Protein AF-M4C5K2-F1 (afdb_monomer)

InterPro domains:
  IPR050321 Glycosyltransferase 2/OpgH subfamily [PTHR43867] (2-171)

Sequence (176 aa):
MALVPKIVAQSILSALSNRTVDNDDVLRSQQTWFSYAFVHVMAVFETIYWKFTGKEATWANTGALGGNSIMELPNLIVFMVVVFGMLWDSVRFFAGYNTAATTHGTPLFFASLYLGGFLANQLWPMVRMSVQTYFGWSHKSLTDQGNIVGSFSLACMLFILCIWVYVESPNRSIFG

Mean predicted aligned error: 14.03 Å

Solvent-accessible surface area (backbone atoms only — not comparable to full-atom values): 10297 Å² total; per-residue (Å²): 127,71,62,62,61,50,52,53,50,50,52,51,52,57,69,70,44,89,66,96,63,60,68,67,59,54,54,51,51,50,26,51,53,59,62,44,46,63,52,53,51,51,47,51,54,40,54,54,48,23,73,76,68,74,51,81,72,85,80,72,56,87,84,77,48,64,85,77,46,79,79,55,50,62,59,43,53,53,41,50,52,40,54,52,46,50,52,49,50,50,49,46,46,73,72,48,51,87,77,59,93,52,98,62,55,63,66,51,50,55,50,50,46,50,53,39,50,52,53,40,63,38,42,42,70,58,39,52,52,50,52,26,48,72,49,60,28,51,94,87,39,96,78,48,73,34,54,52,66,57,55,49,49,51,50,52,50,51,50,51,48,53,52,47,52,59,68,70,52,76,76,70,68,88,64,126

pLDDT: mean 72.8, std 12.6, range [29.17, 91.62]

Nearest PDB structures (foldseek):
  7w1m-assembly1_D  TM=4.319E-01  e=2.888E+00  Homo sapiens
  3q0k-assembly1_A  TM=4.553E-01  e=6.692E+00  Homo sapiens

Radius of gyration: 24.63 Å; Cα contacts (8 Å, |Δi|>4): 79; chains: 1; bounding box: 46×81×52 Å

Secondary structure (DSSP, 8-state):
--HHHHHHHHHHHHHHS--SS-HHHHHHHHHHHHHHHHHHHHHHHHHHHHHHH-PPP----TTTS-SS-GGGHHHHHHHHHHHHHHHHHHHHHHHHTTT---TTHHHHHHHHHHHHHHHHHHHHHHHHHHHHHHHT--TT-TT---SHHHHHHHHHHHHHHHHHHHHH---S----

Foldseek 3Di:
DVVVVVVVVVVVVVVVPPDPDDPVVVLLVLLVVLQCPQLVVVVVVQVVVCVVPVDDRPRDDPVVPPAPDPSLVVLLVVLVCLVVVLVVLVVCCVVPVVPDPDPPSPVVNVVSNVVSVVSNVSSVVSNVVNVCRVQVHDPVDPPRNRCPVVVVVVVVVVVVVVVVCVVPCPPPDPDD

Structure (mmCIF, N/CA/C/O backbone):
data_AF-M4C5K2-F1
#
_entry.id   AF-M4C5K2-F1
#
loop_
_atom_site.group_PDB
_atom_site.id
_atom_site.type_symbol
_atom_site.label_atom_id
_atom_site.label_alt_id
_atom_site.label_comp_id
_atom_site.label_asym_id
_atom_site.label_entity_id
_atom_site.label_seq_id
_atom_site.pdbx_PDB_ins_code
_atom_site.Cartn_x
_atom_site.Cartn_y
_atom_site.Cartn_z
_atom_site.occupancy
_atom_site.B_iso_or_equiv
_atom_site.auth_seq_id
_atom_site.auth_comp_id
_atom_site.auth_asym_id
_atom_site.auth_atom_id
_atom_site.pdbx_PDB_model_num
ATOM 1 N N . MET A 1 1 ? -1.861 25.037 -9.957 1.00 50.50 1 MET A N 1
ATOM 2 C CA . MET A 1 1 ? -0.488 25.430 -9.554 1.00 50.50 1 MET A CA 1
ATOM 3 C C . MET A 1 1 ? -0.377 26.001 -8.129 1.00 50.50 1 MET A C 1
ATOM 5 O O . MET A 1 1 ? 0.738 26.134 -7.653 1.00 50.50 1 MET A O 1
ATOM 9 N N . ALA A 1 2 ? -1.473 26.248 -7.393 1.00 63.16 2 ALA A N 1
ATOM 10 C CA . ALA A 1 2 ? -1.416 26.753 -6.007 1.00 63.16 2 ALA A CA 1
ATOM 11 C C . ALA A 1 2 ? -1.224 25.673 -4.914 1.00 63.16 2 ALA A C 1
ATOM 13 O O . ALA A 1 2 ? -0.943 25.999 -3.763 1.00 63.16 2 ALA A O 1
ATOM 14 N N . LEU A 1 3 ? -1.366 24.385 -5.256 1.00 68.31 3 LEU A N 1
ATOM 15 C CA . LEU A 1 3 ? -1.288 23.288 -4.285 1.00 68.31 3 LEU A CA 1
ATOM 16 C C . LEU A 1 3 ? 0.149 23.024 -3.810 1.00 68.31 3 LEU A C 1
ATOM 18 O O . LEU A 1 3 ? 0.373 22.832 -2.622 1.00 68.31 3 LEU A O 1
ATOM 22 N N . VAL A 1 4 ? 1.122 23.060 -4.728 1.00 74.25 4 VAL A N 1
ATOM 23 C CA . VAL A 1 4 ? 2.534 22.786 -4.415 1.00 74.25 4 VAL A CA 1
ATOM 24 C C . VAL A 1 4 ? 3.106 23.830 -3.446 1.00 74.25 4 VAL A C 1
ATOM 26 O O . VAL A 1 4 ? 3.623 23.423 -2.408 1.00 74.25 4 VAL A O 1
ATOM 29 N N . PRO A 1 5 ? 2.934 25.152 -3.671 1.00 78.19 5 PRO A N 1
ATOM 30 C CA . PRO A 1 5 ? 3.366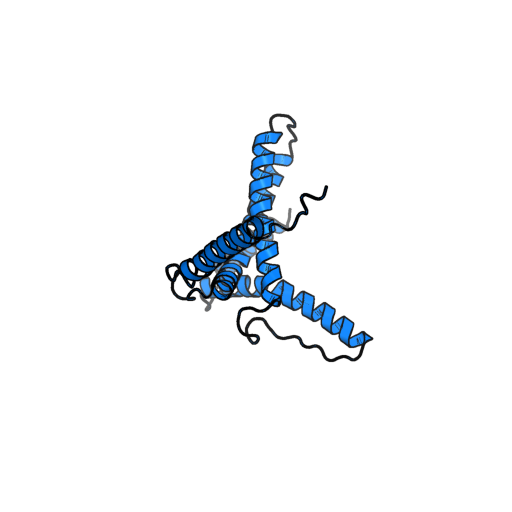 26.158 -2.700 1.00 78.19 5 PRO A CA 1
ATOM 31 C C . PRO A 1 5 ? 2.691 26.003 -1.334 1.00 78.19 5 PRO A C 1
ATOM 33 O O . PRO A 1 5 ? 3.343 26.167 -0.308 1.00 78.19 5 PRO A O 1
ATOM 36 N N . LYS A 1 6 ? 1.400 25.637 -1.306 1.00 79.88 6 LYS A N 1
ATOM 37 C CA . LYS A 1 6 ? 0.664 25.400 -0.058 1.00 79.88 6 LYS A CA 1
ATOM 38 C C . LYS A 1 6 ? 1.234 24.216 0.724 1.00 79.88 6 LYS A C 1
ATOM 40 O O . LYS A 1 6 ? 1.440 24.350 1.925 1.00 79.88 6 LYS A O 1
ATOM 45 N N . ILE A 1 7 ? 1.494 23.088 0.058 1.00 80.44 7 ILE A N 1
ATOM 46 C CA . ILE A 1 7 ? 2.075 21.896 0.692 1.00 80.44 7 ILE A CA 1
ATOM 47 C C . ILE A 1 7 ? 3.454 22.238 1.253 1.00 80.44 7 ILE A C 1
ATOM 49 O O . ILE A 1 7 ? 3.701 21.988 2.423 1.00 80.44 7 ILE A O 1
ATOM 53 N N . VAL A 1 8 ? 4.315 22.890 0.466 1.00 78.62 8 VAL A N 1
ATOM 54 C CA . VAL A 1 8 ? 5.658 23.294 0.913 1.00 78.62 8 VAL A CA 1
ATOM 55 C C . VAL A 1 8 ? 5.588 24.231 2.122 1.00 78.62 8 VAL A C 1
ATOM 57 O O . VAL A 1 8 ? 6.277 24.000 3.113 1.00 78.62 8 VAL A O 1
ATOM 60 N N . ALA A 1 9 ? 4.720 25.245 2.085 1.00 78.19 9 ALA A N 1
ATOM 61 C CA . ALA A 1 9 ? 4.534 26.161 3.206 1.00 78.19 9 ALA A CA 1
ATOM 62 C C . ALA A 1 9 ? 4.027 25.437 4.464 1.00 78.19 9 ALA A C 1
ATOM 64 O O . ALA A 1 9 ? 4.542 25.676 5.551 1.00 78.19 9 ALA A O 1
ATOM 65 N N . GLN A 1 10 ? 3.066 24.519 4.329 1.00 79.38 10 GLN A N 1
ATOM 66 C CA . GLN A 1 10 ? 2.566 23.717 5.449 1.00 79.38 10 GLN A CA 1
ATOM 67 C C . GLN A 1 10 ? 3.643 22.798 6.034 1.00 79.38 10 GLN A C 1
ATOM 69 O O . GLN A 1 10 ? 3.751 22.710 7.254 1.00 79.38 10 GLN A O 1
ATOM 74 N N . SER A 1 11 ? 4.470 22.166 5.198 1.00 74.62 11 SER A N 1
ATOM 75 C CA . SER A 1 11 ? 5.587 21.328 5.648 1.00 74.62 11 SER A CA 1
ATOM 76 C C . SER A 1 11 ? 6.613 22.132 6.445 1.00 74.62 11 SER A C 1
ATOM 78 O O . SER A 1 11 ? 7.026 21.709 7.521 1.00 74.62 11 SER A O 1
ATOM 80 N N . ILE A 1 12 ? 6.990 23.313 5.944 1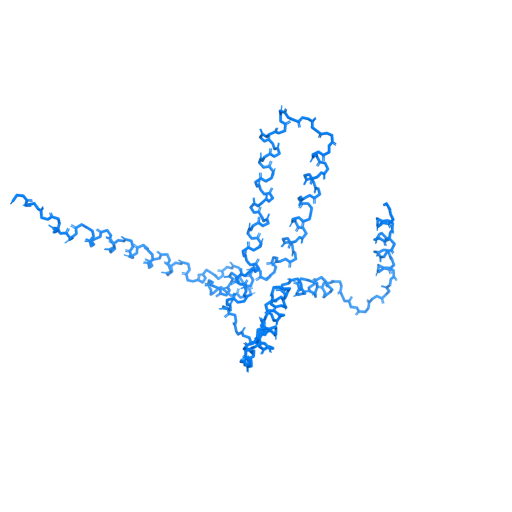.00 77.56 12 ILE A N 1
ATOM 81 C CA . ILE A 1 12 ? 7.949 24.207 6.606 1.00 77.56 12 ILE A CA 1
ATOM 82 C C . ILE A 1 12 ? 7.373 24.713 7.930 1.00 77.56 12 ILE A C 1
ATOM 84 O O . ILE A 1 12 ? 8.036 24.631 8.958 1.00 77.56 12 ILE A O 1
ATOM 88 N N . LEU A 1 13 ? 6.119 25.174 7.938 1.00 78.00 13 LEU A N 1
ATOM 89 C CA . LEU A 1 13 ? 5.446 25.623 9.159 1.00 78.00 13 LEU A CA 1
ATOM 90 C C . LEU A 1 13 ? 5.301 24.492 10.185 1.00 78.00 13 LEU A C 1
ATOM 92 O O . LEU A 1 13 ? 5.480 24.727 11.376 1.00 78.00 13 LEU A O 1
ATOM 96 N N . SER A 1 14 ? 5.031 23.262 9.741 1.00 73.50 14 SER A N 1
ATOM 97 C CA . SER A 1 14 ? 4.968 22.092 10.620 1.00 73.50 14 SER A CA 1
ATOM 98 C C . SER A 1 14 ? 6.334 21.704 11.188 1.00 73.50 14 SER A C 1
ATOM 100 O O . SER A 1 14 ? 6.380 21.209 12.309 1.00 73.50 14 SER A O 1
ATOM 102 N N . ALA A 1 15 ? 7.424 21.903 10.442 1.00 69.88 15 ALA A N 1
ATOM 103 C CA . ALA A 1 15 ? 8.785 21.648 10.914 1.00 69.88 15 ALA A CA 1
ATOM 104 C C . ALA A 1 15 ? 9.286 22.734 11.882 1.00 69.88 15 ALA A C 1
ATOM 106 O O . ALA A 1 15 ? 10.062 22.442 12.785 1.00 69.88 15 ALA A O 1
ATOM 107 N N . LEU A 1 16 ? 8.836 23.981 11.702 1.00 70.69 16 LEU A N 1
ATOM 108 C CA . LEU A 1 16 ? 9.147 25.114 12.583 1.00 70.69 16 LEU A CA 1
ATOM 109 C C . LEU A 1 16 ? 8.277 25.145 13.848 1.00 70.69 16 LEU A C 1
ATOM 111 O O . LEU A 1 16 ? 8.655 25.737 14.857 1.00 70.69 16 LEU A O 1
ATOM 115 N N . SER A 1 17 ? 7.100 24.526 13.794 1.00 73.19 17 SER A N 1
ATOM 116 C CA . SER A 1 17 ? 6.236 24.303 14.947 1.00 73.19 17 SER A CA 1
ATOM 117 C C . SER A 1 17 ? 6.966 23.402 15.944 1.00 73.19 17 SER A C 1
ATOM 119 O O . SER A 1 17 ? 7.186 22.227 15.653 1.00 73.19 17 SER A O 1
ATOM 121 N N . ASN A 1 18 ? 7.285 23.927 17.132 1.00 63.34 18 ASN A N 1
ATOM 122 C CA . ASN A 1 18 ? 7.783 23.139 18.262 1.00 63.34 18 ASN A CA 1
ATOM 123 C C . ASN A 1 18 ? 6.694 22.151 18.704 1.00 63.34 18 ASN A C 1
ATOM 125 O O . ASN A 1 18 ? 5.851 22.438 19.556 1.00 63.34 18 ASN A O 1
ATOM 129 N N . ARG A 1 19 ? 6.662 21.000 18.041 1.00 64.31 19 ARG A N 1
ATOM 130 C CA . ARG A 1 19 ? 5.676 19.956 18.262 1.00 64.31 19 ARG A CA 1
ATOM 131 C C . ARG A 1 19 ? 6.135 19.122 19.453 1.00 64.31 19 ARG A C 1
ATOM 133 O O . ARG A 1 19 ? 7.241 18.602 19.454 1.00 64.31 19 ARG A O 1
ATOM 140 N N . THR A 1 20 ? 5.272 18.970 20.453 1.00 72.94 20 THR A N 1
ATOM 141 C CA . THR A 1 20 ? 5.523 18.140 21.648 1.00 72.94 20 THR A CA 1
ATOM 142 C C . THR A 1 20 ? 5.333 16.642 21.400 1.00 72.94 20 THR A C 1
ATOM 144 O O . THR A 1 20 ? 5.418 15.850 22.332 1.00 72.94 20 THR A O 1
ATOM 147 N N . VAL A 1 21 ? 5.009 16.261 20.164 1.00 75.06 21 VAL A N 1
ATOM 148 C CA . VAL A 1 21 ? 4.690 14.891 19.760 1.00 75.06 21 VAL A CA 1
ATOM 149 C C . VAL A 1 21 ? 5.743 14.440 18.767 1.00 75.06 21 VAL A C 1
ATOM 151 O O . VAL A 1 21 ? 5.957 15.120 17.758 1.00 75.06 21 VAL A O 1
ATOM 154 N N . ASP A 1 22 ? 6.344 13.289 19.043 1.00 79.62 22 ASP A N 1
ATOM 155 C CA . ASP A 1 22 ? 7.396 12.700 18.225 1.00 79.62 22 ASP A CA 1
ATOM 156 C C . ASP A 1 22 ? 6.907 12.406 16.805 1.00 79.62 22 ASP A C 1
ATOM 158 O O . ASP A 1 22 ? 5.781 11.948 16.596 1.00 79.62 22 ASP A O 1
ATOM 162 N N . ASN A 1 23 ? 7.767 12.650 15.809 1.00 77.38 23 ASN A N 1
ATOM 163 C CA . ASN A 1 23 ? 7.431 12.455 14.393 1.00 77.38 23 ASN A CA 1
ATOM 164 C C . ASN A 1 23 ? 6.997 11.015 14.077 1.00 77.38 23 ASN A C 1
ATOM 166 O O . ASN A 1 23 ? 6.093 10.812 13.261 1.00 77.38 23 ASN A O 1
ATOM 170 N N . ASP A 1 24 ? 7.587 10.033 14.753 1.00 77.44 24 ASP A N 1
ATOM 171 C CA . ASP A 1 24 ? 7.246 8.621 14.577 1.00 77.44 24 ASP A CA 1
ATOM 172 C C . ASP A 1 24 ? 5.809 8.317 15.020 1.00 77.44 24 ASP A C 1
ATOM 174 O O . ASP A 1 24 ? 5.099 7.560 14.352 1.00 77.44 24 ASP A O 1
ATOM 178 N N . ASP A 1 25 ? 5.323 8.971 16.078 1.00 80.50 25 ASP A N 1
ATOM 179 C CA . ASP A 1 25 ? 3.934 8.829 16.520 1.00 80.50 25 ASP A CA 1
ATOM 180 C C . ASP A 1 25 ? 2.951 9.429 15.513 1.00 80.50 25 ASP A C 1
ATOM 182 O O . ASP A 1 25 ? 1.872 8.878 15.278 1.00 80.50 25 ASP A O 1
ATOM 186 N N . VAL A 1 26 ? 3.338 10.520 14.852 1.00 79.62 26 VAL A N 1
ATOM 187 C CA . VAL A 1 26 ? 2.543 11.125 13.775 1.00 79.62 26 VAL A CA 1
ATOM 188 C C . VAL A 1 26 ? 2.414 10.165 12.608 1.00 79.62 26 VAL A C 1
ATOM 190 O O . VAL A 1 26 ? 1.300 9.906 12.149 1.00 79.62 26 VAL A O 1
ATOM 193 N N . LEU A 1 27 ? 3.543 9.632 12.141 1.00 79.06 27 LEU A N 1
ATOM 194 C CA . LEU A 1 27 ? 3.586 8.724 11.004 1.00 79.06 27 LEU A CA 1
ATOM 195 C C . LEU A 1 27 ? 2.763 7.468 11.297 1.00 79.06 27 LEU A C 1
ATOM 197 O O . LEU A 1 27 ? 1.910 7.082 10.497 1.00 79.06 27 LEU A O 1
ATOM 201 N N . ARG A 1 28 ? 2.936 6.891 12.489 1.00 78.88 28 ARG A N 1
ATOM 202 C CA . ARG A 1 28 ? 2.159 5.736 12.939 1.00 78.88 28 ARG A CA 1
ATOM 203 C C . ARG A 1 28 ? 0.664 6.044 13.012 1.00 78.88 28 ARG A C 1
ATOM 205 O O . ARG A 1 28 ? -0.150 5.217 12.602 1.00 78.88 28 ARG A O 1
ATOM 212 N N . SER A 1 29 ? 0.274 7.232 13.481 1.00 81.00 29 SER A N 1
ATOM 213 C CA . SER A 1 29 ? -1.140 7.633 13.515 1.00 81.00 29 SER A CA 1
ATOM 214 C C . SER A 1 29 ? -1.758 7.712 12.113 1.00 81.00 29 SER A C 1
ATOM 216 O O . SER A 1 29 ? -2.881 7.255 11.909 1.00 81.00 29 SER A O 1
ATOM 218 N N . GLN A 1 30 ? -1.007 8.207 11.122 1.00 81.56 30 GLN A N 1
ATOM 219 C CA . GLN A 1 30 ? -1.456 8.280 9.731 1.00 81.56 30 GLN A CA 1
ATOM 220 C C . GLN A 1 30 ? -1.607 6.888 9.115 1.00 81.56 30 GLN A C 1
ATOM 222 O O . GLN A 1 30 ? -2.624 6.605 8.487 1.00 81.56 30 GLN A O 1
ATOM 227 N N . GLN A 1 31 ? -0.635 6.002 9.343 1.00 80.88 31 GLN A N 1
ATOM 228 C CA . GLN A 1 31 ? -0.697 4.598 8.918 1.00 80.88 31 GLN A CA 1
ATOM 229 C C . GLN A 1 31 ? -1.917 3.884 9.513 1.00 80.88 31 GLN A C 1
ATOM 231 O O . GLN A 1 31 ? -2.605 3.129 8.830 1.00 80.88 31 GLN A O 1
ATOM 236 N N . THR A 1 32 ? -2.229 4.185 10.774 1.00 81.31 32 THR A N 1
ATOM 237 C CA . THR A 1 32 ? -3.379 3.617 11.484 1.00 81.31 32 THR A CA 1
ATOM 238 C C . THR A 1 32 ? -4.699 4.155 10.927 1.00 81.31 32 THR A C 1
ATOM 240 O O . THR A 1 32 ? -5.655 3.413 10.737 1.00 81.31 32 THR A O 1
ATOM 243 N N . TRP A 1 33 ? -4.756 5.443 10.589 1.00 81.25 33 TRP A N 1
ATOM 244 C CA . TRP A 1 33 ? -5.927 6.026 9.938 1.00 81.25 33 TRP A CA 1
ATOM 245 C C . TRP A 1 33 ? -6.196 5.399 8.561 1.00 81.25 33 TRP A C 1
ATOM 247 O O . TRP A 1 33 ? -7.334 5.050 8.249 1.00 81.25 33 TRP A O 1
ATOM 257 N N . PHE A 1 34 ? -5.145 5.192 7.760 1.00 79.81 34 PHE A N 1
ATOM 258 C CA . PHE A 1 34 ? -5.260 4.546 6.451 1.00 79.81 34 PHE A CA 1
ATOM 259 C C . PHE A 1 34 ? -5.751 3.101 6.544 1.00 79.81 34 PHE A C 1
ATOM 261 O O . PHE A 1 34 ? -6.550 2.675 5.713 1.00 79.81 34 PHE A O 1
ATOM 268 N N . SER A 1 35 ? -5.323 2.349 7.556 1.00 75.75 35 SER A N 1
ATOM 269 C CA . SER A 1 35 ? -5.738 0.955 7.702 1.00 75.75 35 SER A CA 1
ATOM 270 C C . SER A 1 35 ? -7.175 0.783 8.181 1.00 75.75 35 SER A C 1
ATOM 272 O O . SER A 1 35 ? -7.835 -0.187 7.800 1.00 75.75 35 SER A O 1
ATOM 274 N N . TYR A 1 36 ? -7.688 1.739 8.959 1.00 78.06 36 TYR A N 1
ATOM 275 C CA . TYR A 1 36 ? -9.091 1.769 9.369 1.00 78.06 36 TYR A CA 1
ATOM 276 C C . TYR A 1 36 ? -10.036 2.295 8.284 1.00 78.06 36 TYR A C 1
ATOM 278 O O . TYR A 1 36 ? -11.250 2.166 8.437 1.00 78.06 36 TYR A O 1
ATOM 286 N N . ALA A 1 37 ? -9.530 2.828 7.166 1.00 82.06 37 ALA A N 1
ATOM 287 C CA . ALA A 1 37 ? -10.368 3.391 6.107 1.00 82.06 37 ALA A CA 1
ATOM 288 C C . ALA A 1 37 ? -11.417 2.391 5.584 1.00 82.06 37 ALA A C 1
ATOM 290 O O . ALA A 1 37 ? -12.595 2.730 5.486 1.00 82.06 37 ALA A O 1
ATOM 291 N N . PHE A 1 38 ? -11.029 1.138 5.320 1.00 79.25 38 PHE A N 1
ATOM 292 C CA . PHE A 1 38 ? -11.968 0.107 4.852 1.00 79.25 38 PHE A CA 1
ATOM 293 C C . PHE A 1 38 ? -13.012 -0.255 5.903 1.00 79.25 38 PHE A C 1
ATOM 295 O O . PHE A 1 38 ? -14.183 -0.442 5.583 1.00 79.25 38 PHE A O 1
ATOM 302 N N . VAL A 1 39 ? -12.602 -0.304 7.166 1.00 77.75 39 VAL A N 1
ATOM 303 C CA . VAL A 1 39 ? -13.488 -0.611 8.292 1.00 77.75 39 VAL A CA 1
ATOM 304 C C . VAL A 1 39 ? -14.513 0.505 8.462 1.00 77.75 39 VAL A C 1
ATOM 306 O O . VAL A 1 39 ? -15.697 0.231 8.634 1.00 77.75 39 VAL A O 1
ATOM 309 N N . HIS A 1 40 ? -14.090 1.764 8.332 1.00 83.00 40 HIS A N 1
ATOM 310 C CA . HIS A 1 40 ? -14.993 2.910 8.349 1.00 83.00 40 HIS A CA 1
ATOM 311 C C . HIS A 1 40 ? -15.985 2.884 7.184 1.00 83.00 40 HIS A C 1
ATOM 313 O O . HIS A 1 40 ? -17.167 3.136 7.394 1.00 83.00 40 HIS A O 1
ATOM 319 N N . VAL A 1 41 ? -15.543 2.525 5.977 1.00 83.75 41 VAL A N 1
ATOM 320 C CA . VAL A 1 41 ? -16.439 2.378 4.820 1.00 83.75 41 VAL A CA 1
ATOM 321 C C . VAL A 1 41 ? -17.471 1.268 5.053 1.00 83.75 41 VAL A C 1
ATOM 323 O O . VAL A 1 41 ? -18.661 1.483 4.826 1.00 83.75 41 VAL A O 1
ATOM 326 N N . MET A 1 42 ? -17.051 0.110 5.569 1.00 79.25 42 MET A N 1
ATOM 327 C CA . MET A 1 42 ? -17.965 -0.985 5.914 1.00 79.25 42 MET A CA 1
ATOM 328 C C . MET A 1 42 ? -18.972 -0.575 6.993 1.00 79.25 42 MET A C 1
ATOM 330 O O . MET A 1 42 ? -20.158 -0.859 6.851 1.00 79.25 42 MET A O 1
ATOM 334 N N . ALA A 1 43 ? -18.534 0.167 8.012 1.00 80.25 43 ALA A N 1
ATOM 335 C CA . ALA A 1 43 ? -19.421 0.696 9.045 1.00 80.25 43 ALA A CA 1
ATOM 336 C C . ALA A 1 43 ? -20.468 1.669 8.469 1.00 80.25 43 ALA A C 1
ATOM 338 O O . ALA A 1 43 ? -21.630 1.653 8.875 1.00 80.25 43 ALA A O 1
ATOM 339 N N . VAL A 1 44 ? -20.104 2.493 7.481 1.00 85.44 44 VAL A N 1
ATOM 340 C CA . VAL A 1 44 ? -21.072 3.360 6.785 1.00 85.44 44 VAL A CA 1
ATOM 341 C C . VAL A 1 44 ? -22.111 2.524 6.031 1.00 85.44 44 VAL A C 1
ATOM 343 O O . VAL A 1 44 ? -23.305 2.793 6.131 1.00 85.44 44 VAL A O 1
ATOM 346 N N . PHE A 1 45 ? -21.703 1.472 5.319 1.00 84.88 45 PHE A N 1
ATOM 347 C CA . PHE A 1 45 ? -22.665 0.598 4.640 1.00 84.88 45 PHE A CA 1
ATOM 348 C C . PHE A 1 45 ? -23.575 -0.153 5.614 1.00 84.88 45 PHE A C 1
ATOM 350 O O . PHE A 1 45 ? -24.779 -0.258 5.380 1.00 84.88 45 PHE A O 1
ATOM 357 N N . GLU A 1 46 ? -23.028 -0.629 6.728 1.00 81.50 46 GLU A N 1
ATOM 358 C CA . GLU A 1 46 ? -23.787 -1.343 7.748 1.00 81.50 46 GLU A CA 1
ATOM 359 C C . GLU A 1 46 ? -24.786 -0.430 8.469 1.00 81.50 46 GLU A C 1
ATOM 361 O O . GLU A 1 46 ? -25.925 -0.826 8.704 1.00 81.50 46 GLU A O 1
ATOM 366 N N . THR A 1 47 ? -24.419 0.824 8.742 1.00 83.12 47 THR A N 1
ATOM 367 C CA . THR A 1 47 ? -25.347 1.810 9.325 1.00 83.12 47 THR A CA 1
ATOM 368 C C . THR A 1 47 ? -26.484 2.172 8.371 1.00 83.12 47 THR A C 1
ATOM 370 O O . THR A 1 47 ? -27.632 2.295 8.805 1.00 83.12 47 THR A O 1
ATOM 373 N N . ILE A 1 48 ? -26.211 2.277 7.066 1.00 86.69 48 ILE A N 1
ATOM 374 C CA . ILE A 1 48 ? -27.256 2.437 6.044 1.00 86.69 48 ILE A CA 1
ATOM 375 C C . ILE A 1 48 ? -28.172 1.205 6.030 1.00 86.69 48 ILE A C 1
ATOM 377 O O . ILE A 1 48 ? -29.395 1.342 6.045 1.00 86.69 48 ILE A O 1
ATOM 381 N N . TYR A 1 49 ? -27.605 -0.001 6.052 1.00 83.81 49 TYR A N 1
ATOM 382 C CA . TYR A 1 49 ? -28.373 -1.246 6.073 1.00 83.81 49 TYR A CA 1
ATOM 383 C C . TYR A 1 49 ? -29.243 -1.384 7.331 1.00 83.81 49 TYR A C 1
ATOM 385 O O . TYR A 1 49 ? -30.422 -1.738 7.229 1.00 83.81 49 TYR A O 1
ATOM 393 N N . TRP A 1 50 ? -28.708 -1.043 8.505 1.00 84.56 50 TRP A N 1
ATOM 394 C CA . TRP A 1 50 ? -29.461 -0.984 9.758 1.00 84.56 50 TRP A CA 1
ATOM 395 C C . TRP A 1 50 ? -30.637 -0.014 9.651 1.00 84.56 50 TRP A C 1
ATOM 397 O O . TRP A 1 50 ? -31.753 -0.357 10.042 1.00 84.56 50 TRP A O 1
ATOM 407 N N . LYS A 1 51 ? -30.431 1.163 9.046 1.00 85.75 51 LYS A N 1
ATOM 408 C CA . LYS A 1 51 ? -31.499 2.154 8.862 1.00 85.75 51 LYS A CA 1
ATOM 409 C C . LYS A 1 51 ? -32.682 1.609 8.057 1.00 85.75 51 LYS A C 1
ATOM 411 O O . LYS A 1 51 ? -33.815 1.995 8.335 1.00 85.75 51 LYS A O 1
ATOM 416 N N . PHE A 1 52 ? -32.432 0.727 7.088 1.00 87.69 52 PHE A N 1
ATOM 417 C CA . PHE A 1 52 ? -33.480 0.114 6.269 1.00 87.69 52 PHE A CA 1
ATOM 418 C C . PHE A 1 52 ? -34.089 -1.152 6.880 1.00 87.69 52 PHE A C 1
ATOM 420 O O . PHE A 1 52 ? -35.270 -1.412 6.671 1.00 87.69 52 PHE A O 1
ATOM 427 N N . THR A 1 53 ? -33.310 -1.952 7.609 1.00 84.19 53 THR A N 1
ATOM 428 C CA . THR A 1 53 ? -33.735 -3.295 8.050 1.00 84.19 53 THR A CA 1
ATOM 429 C C . THR A 1 53 ? -34.039 -3.411 9.539 1.00 84.19 53 THR A C 1
ATOM 431 O O . THR A 1 53 ? -34.610 -4.415 9.958 1.00 84.19 53 THR A O 1
ATOM 434 N N . GLY A 1 54 ? -33.644 -2.427 10.350 1.00 79.38 54 GLY A N 1
ATOM 435 C CA . GLY A 1 54 ? -33.783 -2.458 11.807 1.00 79.38 54 GLY A CA 1
ATOM 436 C C . GLY A 1 54 ? -32.900 -3.497 12.510 1.00 79.38 54 GLY A C 1
ATOM 437 O O . GLY A 1 54 ? -32.972 -3.613 13.728 1.00 79.38 54 GLY A O 1
ATOM 438 N N . LYS A 1 55 ? -32.059 -4.241 11.776 1.00 76.19 55 LYS A N 1
ATOM 439 C CA . LYS A 1 55 ? -31.122 -5.224 12.339 1.00 76.19 55 LYS A CA 1
ATOM 440 C C . LYS A 1 55 ? -29.889 -4.529 12.903 1.00 76.19 55 LYS A C 1
ATOM 442 O O . LYS A 1 55 ? -29.243 -3.778 12.178 1.00 76.19 55 LYS A O 1
ATOM 447 N N . GLU A 1 56 ? -29.580 -4.791 14.170 1.00 70.81 56 GLU A N 1
ATOM 448 C CA . GLU A 1 56 ? -28.443 -4.184 14.863 1.00 70.81 56 GLU A CA 1
ATOM 449 C C . GLU A 1 56 ? -27.127 -4.402 14.106 1.00 70.81 56 GLU A C 1
ATOM 451 O O . GLU A 1 56 ? -26.838 -5.499 13.621 1.00 70.81 56 GLU A O 1
ATOM 456 N N . ALA A 1 57 ? -26.340 -3.331 14.002 1.00 63.94 57 ALA A N 1
ATOM 457 C CA . ALA A 1 57 ? -25.019 -3.377 13.397 1.00 63.94 57 ALA A CA 1
ATOM 458 C C . ALA A 1 57 ? -24.067 -4.165 14.313 1.00 63.94 57 ALA A C 1
ATOM 460 O O . ALA A 1 57 ? -23.901 -3.827 15.482 1.00 63.94 57 ALA A O 1
ATOM 461 N N . THR A 1 58 ? -23.422 -5.193 13.769 1.00 64.88 58 THR A N 1
ATOM 462 C CA . THR A 1 58 ? -22.451 -6.073 14.443 1.00 64.88 58 THR A CA 1
ATOM 463 C C . THR A 1 58 ? -21.018 -5.540 14.294 1.00 64.88 58 THR A C 1
ATOM 465 O O . THR A 1 58 ? -20.040 -6.280 14.401 1.00 64.88 58 THR A O 1
ATOM 468 N N . TRP A 1 59 ? -20.875 -4.244 14.008 1.00 60.84 59 TRP A N 1
ATOM 469 C CA . TRP A 1 59 ? -19.582 -3.629 13.760 1.00 60.84 59 TRP A CA 1
ATOM 470 C C . TRP A 1 59 ? -18.671 -3.747 14.987 1.00 60.84 59 TRP A C 1
ATOM 472 O O . TRP A 1 59 ? -19.064 -3.466 16.120 1.00 60.84 59 TRP A O 1
ATOM 482 N N . ALA A 1 60 ? -17.414 -4.103 14.747 1.00 58.62 60 ALA A N 1
ATOM 483 C CA . ALA A 1 60 ? -16.365 -3.930 15.732 1.00 58.62 60 ALA A CA 1
ATOM 484 C C . ALA A 1 60 ? -15.058 -3.522 15.045 1.00 58.62 60 ALA A C 1
ATOM 486 O O . ALA A 1 60 ? -14.728 -3.926 13.930 1.00 58.62 60 ALA A O 1
ATOM 487 N N . ASN A 1 61 ? -14.348 -2.628 15.717 1.00 54.50 61 ASN A N 1
ATOM 488 C CA . ASN A 1 61 ? -13.067 -2.078 15.318 1.00 54.50 61 ASN A CA 1
ATOM 489 C C . ASN A 1 61 ? -11.974 -3.159 15.352 1.00 54.50 61 ASN A C 1
ATOM 491 O O . ASN A 1 61 ? -11.928 -3.994 16.254 1.00 54.50 61 ASN A O 1
ATOM 495 N N . THR A 1 62 ? -11.051 -3.097 14.392 1.00 49.84 62 THR A N 1
ATOM 496 C CA . THR A 1 62 ? -9.947 -4.051 14.137 1.00 49.84 62 THR A CA 1
ATOM 497 C C . THR A 1 62 ? -8.888 -4.146 15.250 1.00 49.84 62 THR A C 1
ATOM 499 O O . THR A 1 62 ? -7.835 -4.730 15.049 1.00 49.84 62 THR A O 1
ATOM 502 N N . GLY A 1 63 ? -9.151 -3.567 16.425 1.00 44.31 63 GLY A N 1
ATOM 503 C CA . GLY A 1 63 ? -8.372 -3.773 17.651 1.00 44.31 63 GLY 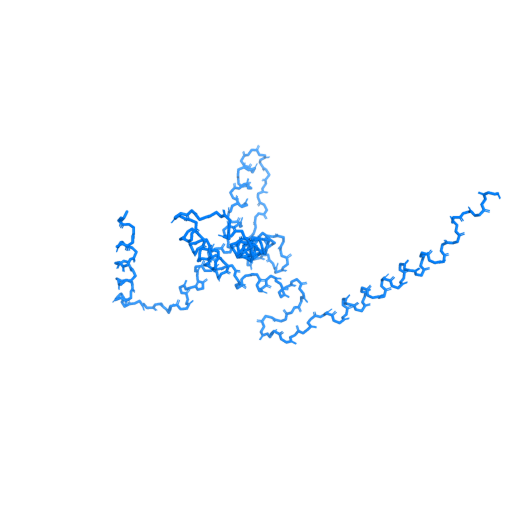A CA 1
ATOM 504 C C . GLY A 1 63 ? -9.155 -4.453 18.783 1.00 44.31 63 GLY A C 1
ATOM 505 O O . GLY A 1 63 ? -8.546 -4.881 19.756 1.00 44.31 63 GLY A O 1
ATOM 506 N N . ALA A 1 64 ? -10.487 -4.551 18.675 1.00 43.72 64 ALA A N 1
ATOM 507 C CA . ALA A 1 64 ? -11.358 -5.218 19.648 1.00 43.72 64 ALA A CA 1
ATOM 508 C C . ALA A 1 64 ? -11.760 -6.631 19.196 1.00 43.72 64 ALA A C 1
ATOM 510 O O . ALA A 1 64 ? -11.925 -7.527 20.023 1.00 43.72 64 ALA A O 1
ATOM 511 N N . LEU A 1 65 ? -11.880 -6.846 17.883 1.00 50.09 65 LEU A N 1
ATOM 512 C CA . LEU A 1 65 ? -11.939 -8.181 17.299 1.00 50.09 65 LEU A CA 1
ATOM 513 C C . LEU A 1 65 ? -10.504 -8.688 17.223 1.00 50.09 65 LEU A C 1
ATOM 515 O O . LEU A 1 65 ? -9.701 -8.102 16.502 1.00 50.09 65 LEU A O 1
ATOM 519 N N . GLY A 1 66 ? -10.174 -9.720 18.002 1.00 47.31 66 GLY A N 1
ATOM 520 C CA . GLY A 1 66 ? -8.856 -10.352 17.973 1.00 47.31 66 GLY A CA 1
ATOM 521 C C . GLY A 1 66 ? -8.369 -10.595 16.541 1.00 47.31 66 GLY A C 1
ATOM 522 O O . GLY A 1 66 ? -9.173 -10.791 15.627 1.00 47.31 66 GLY A O 1
ATOM 523 N N . GLY A 1 67 ? -7.050 -10.542 16.348 1.00 51.78 67 GLY A N 1
ATOM 524 C CA . GLY A 1 67 ? -6.453 -10.710 15.026 1.00 51.78 67 GLY A CA 1
ATOM 525 C C . GLY A 1 67 ? -6.932 -11.997 14.334 1.00 51.78 67 GLY A C 1
ATOM 526 O O . GLY A 1 67 ? -7.285 -12.961 15.017 1.00 51.78 67 GLY A O 1
ATOM 527 N N . ASN A 1 68 ? -6.913 -12.001 12.991 1.00 53.66 68 ASN A N 1
ATOM 528 C CA . ASN A 1 68 ? -7.609 -12.946 12.090 1.00 53.66 68 ASN A CA 1
ATOM 529 C C . ASN A 1 68 ? -9.043 -12.517 11.711 1.00 53.66 68 ASN A C 1
ATOM 531 O O . ASN A 1 68 ? -9.898 -13.340 11.382 1.00 53.66 68 ASN A O 1
ATOM 535 N N . SER A 1 69 ? -9.329 -11.214 11.754 1.00 62.88 69 SER A N 1
ATOM 536 C CA . SER A 1 69 ? -10.623 -10.689 11.320 1.00 62.88 69 SER A CA 1
ATOM 537 C C . SER A 1 69 ? -10.696 -10.605 9.792 1.00 62.88 69 SER A C 1
ATOM 539 O O . SER A 1 69 ? -9.788 -10.087 9.137 1.00 62.88 69 SER A O 1
ATOM 541 N N . ILE A 1 70 ? -11.829 -11.020 9.209 1.00 67.81 70 ILE A N 1
ATOM 542 C CA . ILE A 1 70 ? -12.154 -10.808 7.781 1.00 67.81 70 ILE A CA 1
ATOM 543 C C . ILE A 1 70 ? -12.073 -9.311 7.415 1.00 67.81 70 ILE A C 1
ATOM 545 O O . ILE A 1 70 ? -11.849 -8.952 6.262 1.00 67.81 70 ILE A O 1
ATOM 549 N N . MET A 1 71 ? -12.175 -8.425 8.408 1.00 69.31 71 MET A N 1
ATOM 550 C CA . MET A 1 71 ? -12.051 -6.979 8.239 1.00 69.31 71 MET A CA 1
ATOM 551 C C . MET A 1 71 ? -10.621 -6.513 7.900 1.00 69.31 71 MET A C 1
ATOM 553 O O . MET A 1 71 ? -10.452 -5.389 7.433 1.00 69.31 71 MET A O 1
ATOM 557 N N . GLU A 1 72 ? -9.593 -7.350 8.093 1.00 71.38 72 GLU A N 1
ATOM 558 C CA . GLU A 1 72 ? -8.191 -7.047 7.744 1.00 71.38 72 GLU A CA 1
ATOM 559 C C . GLU A 1 72 ? -7.844 -7.392 6.284 1.00 71.38 72 GLU A C 1
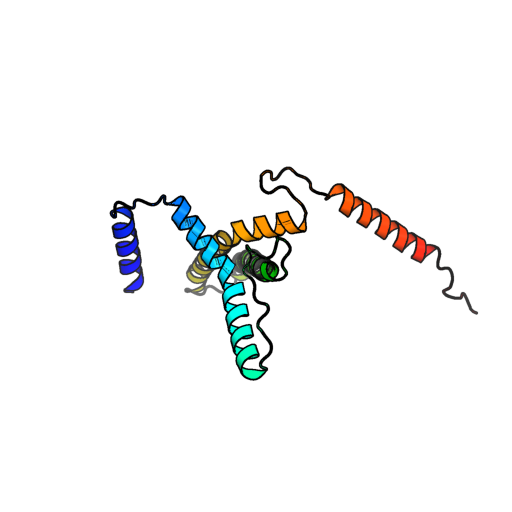ATOM 561 O O . GLU A 1 72 ? -6.943 -6.792 5.693 1.00 71.38 72 GLU A O 1
ATOM 566 N N . LEU A 1 73 ? -8.591 -8.315 5.666 1.00 79.00 73 LEU A N 1
ATOM 567 C CA . LEU A 1 73 ? -8.369 -8.806 4.298 1.00 79.00 73 LEU A CA 1
ATOM 568 C C . LEU A 1 73 ? -8.360 -7.709 3.215 1.00 79.00 73 LEU A C 1
ATOM 570 O O . LEU A 1 73 ? -7.500 -7.768 2.331 1.00 79.00 73 LEU A O 1
ATOM 574 N N . PRO A 1 74 ? -9.247 -6.692 3.251 1.00 83.56 74 PRO A N 1
ATOM 575 C CA . PRO A 1 74 ? -9.254 -5.631 2.245 1.00 83.56 74 PRO A CA 1
ATOM 576 C C . PRO A 1 74 ? -7.927 -4.870 2.154 1.00 83.56 74 PRO A C 1
ATOM 578 O O . PRO A 1 74 ? -7.461 -4.587 1.050 1.00 83.56 74 PRO A O 1
ATOM 581 N N . ASN A 1 75 ? -7.277 -4.606 3.294 1.00 84.06 75 ASN A N 1
ATOM 582 C CA . ASN A 1 75 ? -5.972 -3.941 3.328 1.00 84.06 75 ASN A CA 1
ATOM 583 C C . ASN A 1 75 ? -4.905 -4.764 2.594 1.00 84.06 75 ASN A C 1
ATOM 585 O O . ASN A 1 75 ? -4.114 -4.214 1.828 1.00 84.06 75 ASN A O 1
ATOM 589 N N . LEU A 1 76 ? -4.912 -6.085 2.793 1.00 84.94 76 LEU A N 1
ATOM 590 C CA . LEU A 1 76 ? -3.985 -7.008 2.142 1.00 84.94 76 LEU A CA 1
ATOM 591 C C . LEU A 1 76 ? -4.216 -7.071 0.629 1.00 84.94 76 LEU A C 1
ATOM 593 O O . LEU A 1 76 ? -3.261 -6.982 -0.139 1.00 84.94 76 LEU A O 1
ATOM 597 N N . ILE A 1 77 ? -5.473 -7.165 0.187 1.00 87.75 77 ILE A N 1
ATOM 598 C CA . ILE A 1 77 ? -5.811 -7.208 -1.242 1.00 87.75 77 ILE A CA 1
ATOM 599 C C . ILE A 1 77 ? -5.378 -5.915 -1.934 1.00 87.75 77 ILE A C 1
ATOM 601 O O . ILE A 1 77 ? -4.708 -5.965 -2.965 1.00 87.75 77 ILE A O 1
ATOM 605 N N . VAL A 1 78 ? -5.718 -4.756 -1.365 1.00 89.12 78 VAL A N 1
ATOM 606 C CA . VAL A 1 78 ? -5.374 -3.458 -1.962 1.00 89.12 78 VAL A CA 1
ATOM 607 C C . VAL A 1 78 ? -3.866 -3.254 -2.000 1.00 89.12 78 VAL A C 1
ATOM 609 O O . VAL A 1 78 ? -3.345 -2.812 -3.022 1.00 89.12 78 VAL A O 1
ATOM 612 N N . PHE A 1 79 ? -3.147 -3.645 -0.948 1.00 88.75 79 PHE A N 1
ATOM 613 C CA . PHE A 1 79 ? -1.688 -3.622 -0.958 1.00 88.75 79 PHE A CA 1
ATOM 614 C C . PHE A 1 79 ? -1.106 -4.471 -2.095 1.00 88.75 79 PHE A C 1
ATOM 616 O O . PHE A 1 79 ? -0.263 -3.987 -2.849 1.00 88.75 79 PHE A O 1
ATOM 623 N N . MET A 1 80 ? -1.590 -5.704 -2.274 1.00 87.50 80 MET A N 1
ATOM 624 C CA . MET A 1 80 ? -1.121 -6.586 -3.348 1.00 87.50 80 MET A CA 1
ATOM 625 C C . MET A 1 80 ? -1.423 -5.999 -4.730 1.00 87.50 80 MET A C 1
ATOM 627 O O . MET A 1 80 ? -0.541 -5.973 -5.585 1.00 87.50 80 MET A O 1
ATOM 631 N N . VAL A 1 81 ? -2.627 -5.462 -4.943 1.00 91.62 81 VAL A N 1
ATOM 632 C CA . VAL A 1 81 ? -3.006 -4.799 -6.203 1.00 91.62 81 VAL A CA 1
ATOM 633 C C . VAL A 1 81 ? -2.101 -3.605 -6.499 1.00 91.62 81 VAL A C 1
ATOM 635 O O . VAL A 1 81 ? -1.664 -3.449 -7.636 1.00 91.62 81 VAL A O 1
ATOM 638 N N . VAL A 1 82 ? -1.779 -2.783 -5.497 1.00 90.62 82 VAL A N 1
ATOM 639 C CA . VAL A 1 82 ? -0.885 -1.628 -5.667 1.00 90.62 82 VAL A CA 1
ATOM 640 C C . VAL A 1 82 ? 0.532 -2.083 -6.022 1.00 90.62 82 VAL A C 1
ATOM 642 O O . VAL A 1 82 ? 1.091 -1.597 -7.001 1.00 90.62 82 VAL A O 1
ATOM 645 N N . VAL A 1 83 ? 1.099 -3.048 -5.292 1.00 87.75 83 VAL A N 1
ATOM 646 C CA . VAL A 1 83 ? 2.467 -3.538 -5.537 1.00 87.75 83 VAL A CA 1
ATOM 647 C C . VAL A 1 83 ? 2.584 -4.210 -6.907 1.00 87.75 83 VAL A C 1
ATOM 649 O O . VAL A 1 83 ? 3.470 -3.863 -7.689 1.00 87.75 83 VAL A O 1
ATOM 652 N N . PHE A 1 84 ? 1.678 -5.133 -7.240 1.00 86.75 84 PHE A N 1
ATOM 653 C CA . PHE A 1 84 ? 1.682 -5.776 -8.556 1.00 86.75 84 PHE A CA 1
ATOM 654 C C . PHE A 1 84 ? 1.362 -4.790 -9.677 1.00 86.75 84 PHE A C 1
ATOM 656 O O . PHE A 1 84 ? 1.961 -4.880 -10.746 1.00 86.75 84 PHE A O 1
ATOM 663 N N . GLY A 1 85 ? 0.476 -3.824 -9.432 1.00 85.00 85 GLY A N 1
ATOM 664 C CA . GLY A 1 85 ? 0.172 -2.745 -10.365 1.00 85.00 85 GLY A CA 1
ATOM 665 C C . GLY A 1 85 ? 1.407 -1.912 -10.700 1.00 85.00 85 GLY A C 1
ATOM 666 O O . GLY A 1 85 ? 1.683 -1.699 -11.875 1.00 85.00 85 GLY A O 1
ATOM 667 N N . MET A 1 86 ? 2.201 -1.523 -9.699 1.00 86.19 86 MET A N 1
ATOM 668 C CA . MET A 1 86 ? 3.453 -0.781 -9.901 1.00 86.19 86 MET A CA 1
ATOM 669 C C . MET A 1 86 ? 4.498 -1.587 -10.686 1.00 86.19 86 MET A C 1
ATOM 671 O O . MET A 1 86 ? 5.164 -1.047 -11.572 1.00 86.19 86 MET A O 1
ATOM 675 N N . LEU A 1 87 ? 4.644 -2.883 -10.386 1.00 83.25 87 LEU A N 1
ATOM 676 C CA . LEU A 1 87 ? 5.548 -3.773 -11.124 1.00 83.25 87 LEU A CA 1
ATOM 677 C C . LEU A 1 87 ? 5.103 -3.933 -12.581 1.00 83.25 87 LEU A C 1
ATOM 679 O O . LEU A 1 87 ? 5.915 -3.818 -13.496 1.00 83.25 87 LEU A O 1
ATOM 683 N N . TRP A 1 88 ? 3.810 -4.160 -12.801 1.00 83.12 88 TRP A N 1
ATOM 684 C CA . TRP A 1 88 ? 3.236 -4.308 -14.132 1.00 83.12 88 TRP A CA 1
ATOM 685 C C . TRP A 1 88 ? 3.345 -3.027 -14.959 1.00 83.12 88 TRP A C 1
ATOM 687 O O . TRP A 1 88 ? 3.704 -3.087 -16.135 1.00 83.12 88 TRP A O 1
ATOM 697 N N . ASP A 1 89 ? 3.089 -1.872 -14.346 1.00 81.50 89 ASP A N 1
ATOM 698 C CA . ASP A 1 89 ? 3.240 -0.574 -14.999 1.00 81.50 89 ASP A CA 1
ATOM 699 C C . ASP A 1 89 ? 4.702 -0.314 -15.380 1.00 81.50 89 ASP A C 1
ATOM 701 O O . ASP A 1 89 ? 4.984 0.131 -16.488 1.00 81.50 89 ASP A O 1
ATOM 705 N N . SER A 1 90 ? 5.654 -0.723 -14.534 1.00 80.31 90 SER A N 1
ATOM 706 C CA . SER A 1 90 ? 7.090 -0.657 -14.845 1.00 80.31 90 SER A CA 1
ATOM 707 C C . SER A 1 90 ? 7.466 -1.551 -16.029 1.00 80.31 90 SER A C 1
ATOM 709 O O . SER A 1 90 ? 8.179 -1.118 -16.934 1.00 80.31 90 SER A O 1
ATOM 711 N N . VAL A 1 91 ? 6.954 -2.785 -16.071 1.00 81.19 91 VAL A N 1
ATOM 712 C CA . VAL A 1 91 ? 7.168 -3.698 -17.204 1.00 81.19 91 VAL A CA 1
ATOM 713 C C . VAL A 1 91 ? 6.572 -3.118 -18.485 1.00 81.19 91 VAL A C 1
ATOM 715 O O . VAL A 1 91 ? 7.239 -3.120 -19.516 1.00 81.19 91 VAL A O 1
ATOM 718 N N . ARG A 1 92 ? 5.348 -2.576 -18.437 1.00 77.25 92 ARG A N 1
ATOM 719 C CA . ARG A 1 92 ? 4.715 -1.919 -19.590 1.00 77.25 92 ARG A CA 1
ATOM 720 C C . ARG A 1 92 ? 5.459 -0.677 -20.039 1.00 77.25 92 ARG A C 1
ATOM 722 O O . ARG A 1 92 ? 5.556 -0.458 -21.244 1.00 77.25 92 ARG A O 1
ATOM 729 N N . PHE A 1 93 ? 5.982 0.103 -19.100 1.00 75.56 93 PHE A N 1
ATOM 730 C CA . PHE A 1 93 ? 6.829 1.239 -19.404 1.00 75.56 93 PHE A CA 1
ATOM 731 C C . PHE A 1 93 ? 8.027 0.752 -20.223 1.00 75.56 93 PHE A C 1
ATOM 733 O O . PHE A 1 93 ? 8.112 1.092 -21.391 1.00 75.56 93 PHE A O 1
ATOM 740 N N . PHE A 1 94 ? 8.864 -0.160 -19.725 1.00 72.88 94 PHE A N 1
ATOM 741 C CA . PHE A 1 94 ? 10.048 -0.608 -20.478 1.00 72.88 94 PHE A CA 1
ATOM 742 C C . PHE A 1 94 ? 9.744 -1.407 -21.760 1.00 72.88 94 PHE A C 1
ATOM 744 O O . PHE A 1 94 ? 10.460 -1.259 -22.749 1.00 72.88 94 PHE A O 1
ATOM 751 N N . ALA A 1 95 ? 8.695 -2.233 -21.775 1.00 72.44 95 ALA A N 1
ATOM 752 C CA . ALA A 1 95 ? 8.347 -3.068 -22.928 1.00 72.44 95 ALA A CA 1
ATOM 753 C C . ALA A 1 95 ? 7.571 -2.312 -24.024 1.00 72.44 95 ALA A C 1
ATOM 755 O O . ALA A 1 95 ? 7.658 -2.677 -25.194 1.00 72.44 95 ALA A O 1
ATOM 756 N N . GLY A 1 96 ? 6.807 -1.276 -23.661 1.00 61.44 96 GLY A N 1
ATOM 757 C CA . GLY A 1 96 ? 5.927 -0.528 -24.565 1.00 61.44 96 GLY A CA 1
ATOM 758 C C . GLY A 1 96 ? 6.430 0.865 -24.963 1.00 61.44 96 GLY A C 1
ATOM 759 O O . GLY A 1 96 ? 5.996 1.388 -25.990 1.00 61.44 96 GLY A O 1
ATOM 760 N N . TYR A 1 97 ? 7.361 1.478 -24.212 1.00 56.25 97 TYR A N 1
ATOM 761 C CA . TYR A 1 97 ? 7.837 2.840 -24.521 1.00 56.25 97 TYR A CA 1
ATOM 762 C C . TYR A 1 97 ? 8.663 2.959 -25.801 1.00 56.25 97 TYR A C 1
ATOM 764 O O . TYR A 1 97 ? 8.819 4.066 -26.311 1.00 56.25 97 TYR A O 1
ATOM 772 N N . ASN A 1 98 ? 9.171 1.854 -26.351 1.00 51.59 98 ASN A N 1
ATOM 773 C CA . ASN A 1 98 ? 9.903 1.892 -27.619 1.00 51.59 98 ASN A CA 1
ATOM 774 C C . ASN A 1 98 ? 9.006 2.210 -28.831 1.00 51.59 98 ASN A C 1
ATOM 776 O O . ASN A 1 98 ? 9.530 2.420 -29.921 1.00 51.59 98 ASN A O 1
ATOM 780 N N . THR A 1 99 ? 7.675 2.256 -28.678 1.00 52.81 99 THR A N 1
ATOM 781 C CA . THR A 1 99 ? 6.750 2.382 -29.822 1.00 52.81 99 THR A CA 1
ATOM 782 C C . THR A 1 99 ? 5.812 3.593 -29.755 1.00 52.81 99 THR A C 1
ATOM 784 O O . THR A 1 99 ? 5.253 3.973 -30.779 1.00 52.81 99 THR A O 1
ATOM 787 N N . ALA A 1 100 ? 5.650 4.247 -28.599 1.00 54.41 100 ALA A N 1
ATOM 788 C CA . ALA A 1 100 ? 4.727 5.378 -28.443 1.00 54.41 100 ALA A CA 1
ATOM 789 C C . ALA A 1 100 ? 5.345 6.507 -27.603 1.00 54.41 100 ALA A C 1
ATOM 791 O O . ALA A 1 100 ? 5.070 6.655 -26.412 1.00 54.41 100 ALA A O 1
ATOM 792 N N . ALA A 1 101 ? 6.177 7.332 -28.241 1.00 51.12 101 ALA A N 1
ATOM 793 C CA . ALA A 1 101 ? 6.699 8.562 -27.655 1.00 51.12 101 ALA A CA 1
ATOM 794 C C . ALA A 1 101 ? 5.560 9.581 -27.457 1.00 51.12 101 ALA A C 1
ATOM 796 O O . ALA A 1 101 ? 5.275 10.396 -28.331 1.00 51.12 101 ALA A O 1
ATOM 797 N N . THR A 1 102 ? 4.887 9.528 -26.307 1.00 55.09 102 THR A N 1
ATOM 798 C CA . THR A 1 102 ? 3.938 10.566 -25.885 1.00 55.09 102 THR A CA 1
ATOM 799 C C . THR A 1 102 ? 4.560 11.409 -24.777 1.00 55.09 102 THR A C 1
ATOM 801 O O . THR A 1 102 ? 5.064 10.903 -23.775 1.00 55.09 102 THR A O 1
ATOM 804 N N . THR A 1 103 ? 4.526 12.728 -24.954 1.00 52.31 103 THR A N 1
ATOM 805 C CA . THR A 1 103 ? 5.188 13.744 -24.116 1.00 52.31 103 THR A CA 1
ATOM 806 C C . THR A 1 103 ? 4.695 13.785 -22.662 1.00 52.31 103 THR A C 1
ATOM 808 O O . THR A 1 103 ? 5.342 14.395 -21.814 1.00 52.31 103 THR A O 1
ATOM 811 N N . HIS A 1 104 ? 3.573 13.124 -22.352 1.00 59.97 104 HIS A N 1
ATOM 812 C CA . HIS A 1 104 ? 2.958 13.097 -21.021 1.00 59.97 104 HIS A CA 1
ATOM 813 C C . HIS A 1 104 ? 3.060 11.746 -20.295 1.00 59.97 104 HIS A C 1
ATOM 815 O O . HIS A 1 104 ? 2.791 11.701 -19.096 1.00 59.97 104 HIS A O 1
ATOM 821 N N . GLY A 1 105 ? 3.464 10.657 -20.961 1.00 64.00 105 GLY A N 1
ATOM 822 C CA . GLY A 1 105 ? 3.488 9.325 -20.342 1.00 64.00 105 GLY A CA 1
ATOM 823 C C . GLY A 1 105 ? 4.549 9.175 -19.244 1.00 64.00 105 GLY A C 1
ATOM 824 O O . GLY A 1 105 ? 4.300 8.532 -18.228 1.00 64.00 105 GLY A O 1
ATOM 825 N N . THR A 1 106 ? 5.700 9.840 -19.388 1.00 71.69 106 THR A N 1
ATOM 826 C CA . THR A 1 106 ? 6.839 9.674 -18.473 1.00 71.69 106 THR A CA 1
ATOM 827 C C . THR A 1 106 ? 6.568 10.303 -17.101 1.00 71.69 106 THR A C 1
ATOM 829 O O . THR A 1 106 ? 6.768 9.627 -16.094 1.00 71.69 106 THR A O 1
ATOM 832 N N . PRO A 1 107 ? 6.059 11.549 -16.999 1.00 74.88 107 PRO A N 1
ATOM 833 C CA . PRO A 1 107 ? 5.684 12.120 -15.704 1.00 74.88 107 PRO A CA 1
ATOM 834 C C . PRO A 1 107 ? 4.528 11.372 -15.028 1.00 74.88 107 PRO A C 1
ATOM 836 O O . PRO A 1 107 ? 4.520 11.252 -13.806 1.00 74.88 107 PRO A O 1
ATOM 839 N N . LEU A 1 108 ? 3.568 10.858 -15.806 1.00 76.00 108 LEU A N 1
ATOM 840 C CA . LEU A 1 108 ? 2.444 10.065 -15.295 1.00 76.00 108 LEU A CA 1
ATOM 841 C C . LEU A 1 108 ? 2.915 8.738 -14.691 1.00 76.00 108 LEU A C 1
ATOM 843 O O . LEU A 1 108 ? 2.468 8.382 -13.602 1.00 76.00 108 LEU A O 1
ATOM 847 N N . PHE A 1 109 ? 3.867 8.065 -15.341 1.00 78.44 109 PHE A N 1
ATOM 848 C CA . PHE A 1 109 ? 4.514 6.865 -14.814 1.00 78.44 109 PHE A CA 1
ATOM 849 C C . PHE A 1 109 ? 5.153 7.134 -13.445 1.00 78.44 109 PHE A C 1
ATOM 851 O O . PHE A 1 109 ? 4.775 6.515 -12.452 1.00 78.44 109 PHE A O 1
ATOM 858 N N . PHE A 1 110 ? 6.035 8.133 -13.347 1.00 79.44 110 PHE A N 1
ATOM 859 C CA . PHE A 1 110 ? 6.683 8.471 -12.074 1.00 79.44 110 PHE A CA 1
ATOM 860 C C . PHE A 1 110 ? 5.692 8.930 -10.995 1.00 79.44 110 PHE A C 1
ATOM 862 O O . PHE A 1 110 ? 5.853 8.576 -9.827 1.00 79.44 110 PHE A O 1
ATOM 869 N N . ALA A 1 111 ? 4.647 9.675 -11.365 1.00 78.81 111 ALA A N 1
ATOM 870 C CA . ALA A 1 111 ? 3.598 10.077 -10.432 1.00 78.81 111 ALA A CA 1
ATOM 871 C C . ALA A 1 111 ? 2.809 8.869 -9.899 1.00 78.81 111 ALA A C 1
ATOM 873 O O . ALA A 1 111 ? 2.508 8.814 -8.705 1.00 78.81 111 ALA A O 1
ATOM 874 N N . SER A 1 112 ? 2.507 7.893 -10.758 1.00 79.94 112 SER A N 1
ATOM 875 C CA . SER A 1 112 ? 1.802 6.670 -10.370 1.00 79.94 112 SER A CA 1
ATOM 876 C C . SER A 1 112 ? 2.656 5.770 -9.471 1.00 79.94 112 SER A C 1
ATOM 878 O O . SER A 1 112 ? 2.155 5.280 -8.461 1.00 79.94 112 SER A O 1
ATOM 880 N N . LEU A 1 113 ? 3.961 5.648 -9.748 1.00 82.88 113 LEU A N 1
ATOM 881 C CA . LEU A 1 113 ? 4.902 4.941 -8.880 1.00 82.88 113 LEU A CA 1
ATOM 882 C C . LEU A 1 113 ? 5.035 5.615 -7.516 1.00 82.88 113 LEU A C 1
ATOM 884 O O . LEU A 1 113 ? 5.062 4.933 -6.494 1.00 82.88 113 LEU A O 1
ATOM 888 N N . TYR A 1 114 ? 5.098 6.947 -7.482 1.00 84.19 114 TYR A N 1
ATOM 889 C CA . TYR A 1 114 ? 5.182 7.690 -6.230 1.00 84.19 114 TYR A CA 1
ATOM 890 C C . TYR A 1 114 ? 3.912 7.526 -5.389 1.00 84.19 114 TYR A C 1
ATOM 892 O O . TYR A 1 114 ? 3.999 7.204 -4.206 1.00 84.19 114 TYR A O 1
ATOM 900 N N . LEU A 1 115 ? 2.729 7.701 -5.989 1.00 86.56 115 LEU A N 1
ATOM 901 C CA . LEU A 1 115 ? 1.457 7.520 -5.284 1.00 86.56 115 LEU A CA 1
ATOM 902 C C . LEU A 1 115 ? 1.243 6.071 -4.844 1.00 86.56 115 LEU A C 1
ATOM 904 O O . LEU A 1 115 ? 0.832 5.839 -3.709 1.00 86.56 115 LEU A O 1
ATOM 908 N N . GLY A 1 116 ? 1.557 5.104 -5.706 1.00 84.88 116 GLY A N 1
ATOM 909 C CA . GLY A 1 116 ? 1.508 3.686 -5.367 1.00 84.88 116 GLY A CA 1
ATOM 910 C C . GLY A 1 116 ? 2.454 3.352 -4.215 1.00 84.88 116 GLY A C 1
ATOM 911 O O . GLY A 1 116 ? 2.038 2.737 -3.237 1.00 84.88 116 GLY A O 1
ATOM 912 N N . GLY A 1 117 ? 3.696 3.841 -4.267 1.00 85.50 117 GLY A N 1
ATOM 913 C CA . GLY A 1 117 ? 4.684 3.657 -3.205 1.00 85.50 117 GLY A CA 1
ATOM 914 C C . GLY A 1 117 ? 4.267 4.312 -1.889 1.00 85.50 117 GLY A C 1
ATOM 915 O O . GLY A 1 117 ? 4.414 3.712 -0.826 1.00 85.50 117 GLY A O 1
ATOM 916 N N . PHE A 1 118 ? 3.681 5.509 -1.950 1.00 86.94 118 PHE A N 1
ATOM 917 C CA . PHE A 1 118 ? 3.125 6.185 -0.782 1.00 86.94 118 PHE A CA 1
ATOM 918 C C . PHE A 1 118 ? 2.000 5.362 -0.141 1.00 86.94 118 PHE A C 1
ATOM 920 O O . PHE A 1 118 ? 2.046 5.105 1.060 1.00 86.94 118 PHE A O 1
ATOM 927 N N . LEU A 1 119 ? 1.028 4.892 -0.928 1.00 86.38 119 LEU A N 1
ATOM 928 C CA . LEU A 1 119 ? -0.066 4.053 -0.427 1.00 86.38 119 LEU A CA 1
ATOM 929 C C . LEU A 1 119 ? 0.444 2.725 0.143 1.00 86.38 119 LEU A C 1
ATOM 931 O O . LEU A 1 119 ? 0.019 2.318 1.225 1.00 86.38 119 LEU A O 1
ATOM 935 N N . ALA A 1 120 ? 1.390 2.077 -0.538 1.00 86.00 120 ALA A N 1
ATOM 936 C CA . ALA A 1 120 ? 2.014 0.848 -0.065 1.00 86.00 120 ALA A CA 1
ATOM 937 C C . ALA A 1 120 ? 2.725 1.061 1.281 1.00 86.00 120 ALA A C 1
ATOM 939 O O . ALA A 1 120 ? 2.556 0.250 2.189 1.00 86.00 120 ALA A O 1
ATOM 940 N N . ASN A 1 121 ? 3.449 2.173 1.451 1.00 85.88 121 ASN A N 1
ATOM 941 C CA . ASN A 1 121 ? 4.115 2.514 2.710 1.00 85.88 121 ASN A CA 1
ATOM 942 C C . ASN A 1 121 ? 3.122 2.744 3.860 1.00 85.88 121 ASN A C 1
ATOM 944 O O . ASN A 1 121 ? 3.398 2.356 4.994 1.00 85.88 121 ASN A O 1
ATOM 948 N N . GLN A 1 122 ? 1.958 3.337 3.578 1.00 85.75 122 GLN A N 1
ATOM 949 C CA . GLN A 1 122 ? 0.938 3.547 4.607 1.00 85.75 122 GLN A CA 1
ATOM 950 C C . GLN A 1 122 ? 0.227 2.253 5.020 1.00 85.75 122 GLN A C 1
ATOM 952 O O . GLN A 1 122 ? -0.095 2.081 6.193 1.00 85.75 122 GLN A O 1
ATOM 957 N N . LEU A 1 123 ? 0.018 1.324 4.083 1.00 85.12 123 LEU A N 1
ATOM 958 C CA . LEU A 1 123 ? -0.647 0.041 4.345 1.00 85.12 123 LEU A CA 1
ATOM 959 C C . LEU A 1 123 ? 0.299 -1.037 4.901 1.00 85.12 123 LEU A C 1
ATOM 961 O O . LEU A 1 123 ? -0.148 -1.967 5.576 1.00 85.12 123 LEU A O 1
ATOM 965 N N . TRP A 1 124 ? 1.604 -0.919 4.647 1.00 81.81 124 TRP A N 1
ATOM 966 C CA . TRP A 1 124 ? 2.606 -1.942 4.955 1.00 81.81 124 TRP A CA 1
ATOM 967 C C . TRP A 1 124 ? 2.604 -2.462 6.405 1.00 81.81 124 TRP A C 1
ATOM 969 O O . TRP A 1 124 ? 2.602 -3.685 6.579 1.00 81.81 124 TRP A O 1
ATOM 979 N N . PRO A 1 125 ? 2.579 -1.616 7.458 1.00 81.12 125 PRO A N 1
ATOM 980 C CA . PRO A 1 125 ? 2.621 -2.105 8.839 1.00 81.12 125 PRO A CA 1
ATOM 981 C C . PRO A 1 125 ? 1.448 -3.030 9.174 1.00 81.12 125 PRO A C 1
ATOM 983 O O . PRO A 1 125 ? 1.611 -4.022 9.882 1.00 81.12 125 PRO A O 1
ATOM 986 N N . MET A 1 126 ? 0.276 -2.735 8.616 1.00 78.25 126 MET A N 1
ATOM 987 C CA . MET A 1 126 ? -0.954 -3.475 8.881 1.00 78.25 126 MET A CA 1
ATOM 988 C C . MET A 1 126 ? -1.024 -4.767 8.085 1.00 78.25 126 MET A C 1
ATOM 990 O O . MET A 1 126 ? -1.423 -5.794 8.626 1.00 78.25 126 MET A O 1
ATOM 994 N N . VAL A 1 127 ? -0.550 -4.758 6.838 1.00 81.69 127 VAL A N 1
ATOM 995 C CA . VAL A 1 127 ? -0.378 -5.990 6.057 1.00 81.69 127 VAL A CA 1
ATOM 996 C C . VAL A 1 127 ? 0.610 -6.923 6.745 1.00 81.69 127 VAL A C 1
ATOM 998 O O . VAL A 1 127 ? 0.332 -8.111 6.865 1.00 81.69 127 VAL A O 1
ATOM 1001 N N . ARG A 1 128 ? 1.723 -6.395 7.271 1.00 77.94 128 ARG A N 1
ATOM 1002 C CA . ARG A 1 128 ? 2.687 -7.190 8.042 1.00 77.94 128 ARG A CA 1
ATOM 1003 C C . ARG A 1 128 ? 2.032 -7.842 9.259 1.00 77.94 128 ARG A C 1
ATOM 1005 O O . ARG A 1 128 ? 2.214 -9.039 9.447 1.00 77.94 128 ARG A O 1
ATOM 1012 N N . MET A 1 129 ? 1.282 -7.082 10.059 1.00 75.31 129 MET A N 1
ATOM 1013 C CA . MET A 1 129 ? 0.577 -7.637 11.221 1.00 75.31 129 MET A CA 1
ATOM 1014 C C . MET A 1 129 ? -0.453 -8.689 10.807 1.00 75.31 129 MET A C 1
ATOM 1016 O O . MET A 1 129 ? -0.444 -9.778 11.366 1.00 75.31 129 MET A O 1
ATOM 1020 N N . SER A 1 130 ? -1.259 -8.410 9.778 1.00 78.00 130 SER A N 1
ATOM 1021 C CA . SER A 1 130 ? -2.278 -9.341 9.276 1.00 78.00 130 SER A CA 1
ATOM 1022 C C . SER A 1 130 ? -1.634 -10.654 8.824 1.00 78.00 130 SER A C 1
ATOM 1024 O O . SER A 1 130 ? -2.032 -11.726 9.261 1.00 78.00 130 SER A O 1
ATOM 1026 N N . VAL A 1 131 ? -0.580 -10.583 8.001 1.00 75.88 131 VAL A N 1
ATOM 1027 C CA . VAL A 1 131 ? 0.194 -11.751 7.545 1.00 75.88 131 VAL A CA 1
ATOM 1028 C C . VAL A 1 131 ? 0.749 -12.524 8.739 1.00 75.88 131 VAL A C 1
ATOM 1030 O O . VAL A 1 131 ? 0.580 -13.737 8.806 1.00 75.88 131 VAL A O 1
ATOM 1033 N N . GLN A 1 132 ? 1.354 -11.841 9.714 1.00 73.88 132 GLN A N 1
ATOM 1034 C CA . GLN A 1 132 ? 1.847 -12.500 10.923 1.00 73.88 132 GLN A CA 1
ATOM 1035 C C . GLN A 1 132 ? 0.729 -13.227 11.670 1.00 73.88 132 GLN A C 1
ATOM 1037 O O . GLN A 1 132 ? 0.918 -14.370 12.069 1.00 73.88 132 GLN A O 1
ATOM 1042 N N . THR A 1 133 ? -0.450 -12.625 11.802 1.00 72.44 133 THR A N 1
ATOM 1043 C CA . THR A 1 133 ? -1.583 -13.272 12.459 1.00 72.44 133 THR A CA 1
ATOM 1044 C C . THR A 1 133 ? -2.120 -14.468 11.671 1.00 72.44 133 THR A C 1
ATOM 1046 O O . THR A 1 133 ? -2.353 -15.517 12.268 1.00 72.44 133 THR A O 1
ATOM 1049 N N . TYR A 1 134 ? -2.250 -14.364 10.343 1.00 70.56 134 TYR A N 1
ATOM 1050 C CA . TYR A 1 134 ? -2.701 -15.472 9.489 1.00 70.56 134 TYR A CA 1
ATOM 1051 C C . TYR A 1 134 ? -1.729 -16.660 9.497 1.00 70.56 134 TYR A C 1
ATOM 1053 O O . TYR A 1 134 ? -2.165 -17.809 9.464 1.00 70.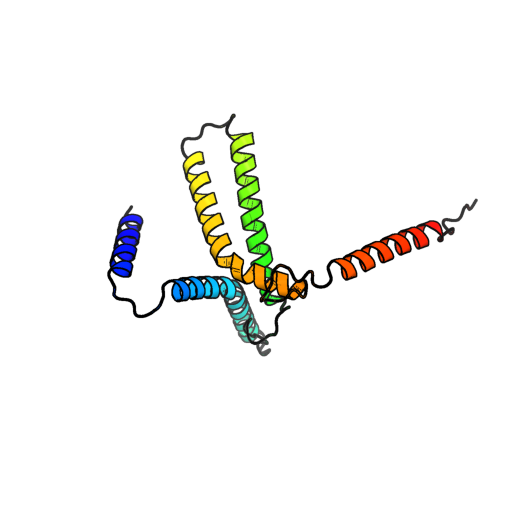56 134 TYR A O 1
ATOM 1061 N N . PHE A 1 135 ? -0.420 -16.404 9.560 1.00 66.75 135 PHE A N 1
ATOM 1062 C CA . PHE A 1 135 ? 0.601 -17.456 9.614 1.00 66.75 135 PHE A CA 1
ATOM 1063 C C . PHE A 1 135 ? 0.998 -17.865 11.045 1.00 66.75 135 PHE A C 1
ATOM 1065 O O . PHE A 1 135 ? 1.817 -18.768 11.218 1.00 66.75 135 PHE A O 1
ATOM 1072 N N . GLY A 1 136 ? 0.423 -17.242 12.079 1.00 63.53 136 GLY A N 1
ATOM 1073 C CA . GLY A 1 136 ? 0.760 -17.510 13.480 1.00 63.53 136 GLY A CA 1
ATOM 1074 C C . GLY A 1 136 ? 2.197 -17.123 13.858 1.00 63.53 136 GLY A C 1
ATOM 1075 O O . GLY A 1 136 ? 2.800 -17.761 14.718 1.00 63.53 136 GLY A O 1
ATOM 1076 N N . TRP A 1 137 ? 2.775 -16.124 13.190 1.00 67.25 137 TRP A N 1
ATOM 1077 C CA . TRP A 1 137 ? 4.126 -15.622 13.449 1.00 67.25 137 TRP A CA 1
ATOM 1078 C C . TRP A 1 137 ? 4.126 -14.608 14.595 1.00 67.25 137 TRP A C 1
ATOM 1080 O O . TRP A 1 137 ? 3.213 -13.793 14.729 1.00 67.25 137 TRP A O 1
ATOM 1090 N N . SER A 1 138 ? 5.182 -14.619 15.409 1.00 59.09 138 SER A N 1
ATOM 1091 C CA . SER A 1 138 ? 5.328 -13.673 16.515 1.00 59.09 138 SER A CA 1
ATOM 1092 C C . SER A 1 138 ? 5.451 -12.227 16.028 1.00 59.09 138 SER A C 1
ATOM 1094 O O . SER A 1 138 ? 6.265 -11.893 15.168 1.00 59.09 138 SER A O 1
ATOM 1096 N N . HIS A 1 139 ? 4.706 -11.321 16.666 1.00 61.25 139 HIS A N 1
ATOM 1097 C CA . HIS A 1 139 ? 4.763 -9.880 16.392 1.00 61.25 139 HIS A CA 1
ATOM 1098 C C . HIS A 1 139 ? 6.110 -9.227 16.749 1.00 61.25 139 HIS A C 1
ATOM 1100 O O . HIS A 1 139 ? 6.352 -8.079 16.378 1.00 61.25 139 HIS A O 1
ATOM 1106 N N . LYS A 1 140 ? 6.990 -9.934 17.475 1.00 54.44 140 LYS A N 1
ATOM 1107 C CA . LYS A 1 140 ? 8.304 -9.426 17.907 1.00 54.44 140 LYS A CA 1
ATOM 1108 C C . LYS A 1 140 ? 9.481 -9.950 17.084 1.00 54.44 140 LYS A C 1
ATOM 1110 O O . LYS A 1 140 ? 10.591 -9.456 17.263 1.00 54.44 140 LYS A O 1
ATOM 1115 N N . SER A 1 141 ? 9.265 -10.921 16.198 1.00 51.81 141 SER A N 1
ATOM 1116 C CA . SER A 1 141 ? 10.342 -11.570 15.453 1.00 51.81 141 SER A CA 1
ATOM 1117 C C . SER A 1 141 ? 9.885 -12.017 14.063 1.00 51.81 141 SER A C 1
ATOM 1119 O O . SER A 1 141 ? 8.924 -12.764 13.930 1.00 51.81 141 SER A O 1
ATOM 1121 N N . LEU A 1 142 ? 10.618 -11.605 13.021 1.00 51.66 142 LEU A N 1
ATOM 1122 C CA . LEU A 1 142 ? 10.460 -12.116 11.648 1.00 51.66 142 LEU A CA 1
ATOM 1123 C C . LEU A 1 142 ? 11.050 -13.528 11.463 1.00 51.66 142 LEU A C 1
ATOM 1125 O O . LEU A 1 142 ? 10.920 -14.096 10.383 1.00 51.66 142 LEU A O 1
ATOM 1129 N N . THR A 1 143 ? 11.727 -14.075 12.479 1.00 51.03 143 THR A N 1
ATOM 1130 C CA . THR A 1 143 ? 12.357 -15.405 12.434 1.00 51.03 143 THR A CA 1
ATOM 1131 C C . THR A 1 143 ? 11.539 -16.492 13.116 1.00 51.03 143 THR A C 1
ATOM 1133 O O . THR A 1 143 ? 11.959 -17.648 13.098 1.00 51.03 143 THR A O 1
ATOM 1136 N N . ASP A 1 144 ? 10.365 -16.170 13.662 1.00 50.78 144 ASP A N 1
ATOM 1137 C CA . ASP A 1 144 ? 9.418 -17.211 14.043 1.00 50.78 144 ASP A CA 1
ATOM 1138 C C . ASP A 1 144 ? 8.812 -17.776 12.758 1.00 50.78 144 ASP A C 1
ATOM 1140 O O . ASP A 1 144 ? 7.866 -17.227 12.196 1.00 50.78 144 ASP A O 1
ATOM 1144 N N . GLN A 1 145 ? 9.397 -18.867 12.259 1.00 52.47 145 GLN A N 1
ATOM 1145 C CA . GLN A 1 145 ? 8.822 -19.707 11.209 1.00 52.47 145 GLN A CA 1
ATOM 1146 C C . GLN A 1 145 ? 7.578 -20.418 11.759 1.00 52.47 145 GLN A C 1
ATOM 1148 O O . GLN A 1 145 ? 7.521 -21.648 11.812 1.00 52.47 145 GLN A O 1
ATOM 1153 N N . GLY A 1 146 ? 6.582 -19.651 12.207 1.00 50.44 146 GLY A N 1
ATOM 1154 C CA . GLY A 1 146 ? 5.332 -20.182 12.718 1.00 50.44 146 GLY A CA 1
ATOM 1155 C C . GLY A 1 146 ? 4.712 -21.061 11.642 1.00 50.44 146 GLY A C 1
ATOM 1156 O O . GLY A 1 146 ? 4.432 -20.625 10.525 1.00 50.44 146 GLY A O 1
ATOM 1157 N N . ASN A 1 147 ? 4.637 -22.343 11.982 1.00 57.19 147 ASN A N 1
ATOM 1158 C CA .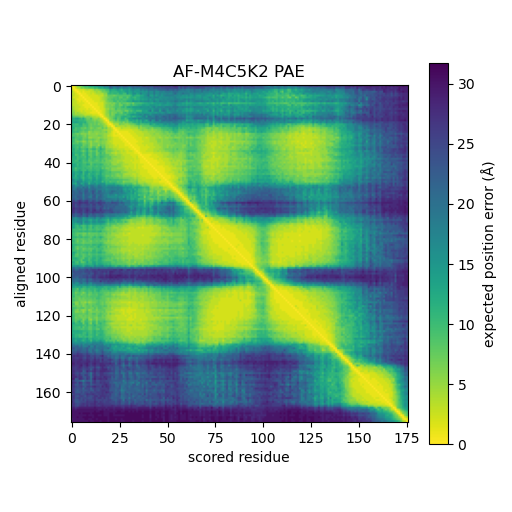 ASN A 1 147 ? 3.969 -23.426 11.281 1.00 57.19 147 ASN A CA 1
ATOM 1159 C C . ASN A 1 147 ? 4.252 -23.605 9.772 1.00 57.19 147 ASN A C 1
ATOM 1161 O O . ASN A 1 147 ? 3.575 -24.410 9.146 1.00 57.19 147 ASN A O 1
ATOM 1165 N N . ILE A 1 148 ? 5.240 -22.940 9.156 1.00 62.00 148 ILE A N 1
ATOM 1166 C CA . ILE A 1 148 ? 5.535 -23.134 7.719 1.00 62.00 148 ILE A CA 1
ATOM 1167 C C . ILE A 1 148 ? 5.892 -24.598 7.465 1.00 62.00 148 ILE A C 1
ATOM 1169 O O . ILE A 1 148 ? 5.349 -25.218 6.559 1.00 62.00 148 ILE A O 1
ATOM 1173 N N . VAL A 1 149 ? 6.752 -25.173 8.308 1.00 60.59 149 VAL A N 1
ATOM 1174 C CA . VAL A 1 149 ? 7.161 -26.579 8.201 1.00 60.59 149 VAL A CA 1
ATOM 1175 C C . VAL A 1 149 ? 5.978 -27.521 8.448 1.00 60.59 149 VAL A C 1
ATOM 1177 O O . VAL A 1 149 ? 5.833 -28.502 7.726 1.00 60.59 149 VAL A O 1
ATOM 1180 N N . GLY A 1 150 ? 5.103 -27.216 9.412 1.00 62.47 150 GLY A N 1
ATOM 1181 C CA . GLY A 1 150 ? 3.932 -28.042 9.725 1.00 62.47 150 GLY A CA 1
ATOM 1182 C C . GLY A 1 150 ? 2.854 -27.989 8.639 1.00 62.47 150 GLY A C 1
ATOM 1183 O O . GLY 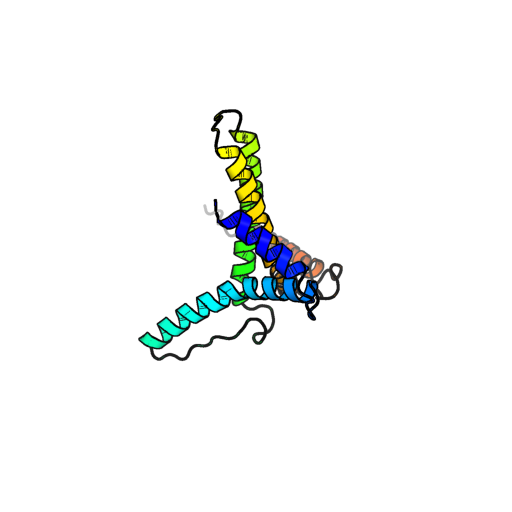A 1 150 ? 2.412 -29.031 8.163 1.00 62.47 150 GLY A O 1
ATOM 1184 N N . SER A 1 151 ? 2.492 -26.792 8.175 1.00 67.94 151 SER A N 1
ATOM 1185 C CA . SER A 1 151 ? 1.535 -26.581 7.083 1.00 67.94 151 SER A CA 1
ATOM 1186 C C . SER A 1 151 ? 2.056 -27.105 5.743 1.00 67.94 151 SER A C 1
ATOM 1188 O O . SER A 1 151 ? 1.297 -27.708 4.989 1.00 67.94 151 SER A O 1
ATOM 1190 N N . PHE A 1 152 ? 3.349 -26.931 5.446 1.00 72.69 152 PHE A N 1
ATOM 1191 C CA . PHE A 1 152 ? 3.969 -27.484 4.239 1.00 72.69 152 PHE A CA 1
ATOM 1192 C C . PHE A 1 152 ? 4.061 -29.015 4.303 1.00 72.69 152 PHE A C 1
ATOM 1194 O O . PHE A 1 152 ? 3.736 -29.682 3.326 1.00 72.69 152 PHE A O 1
ATOM 1201 N N . SER A 1 153 ? 4.407 -29.585 5.463 1.00 70.69 153 SER A N 1
ATOM 1202 C CA . SER A 1 153 ? 4.385 -31.036 5.697 1.00 70.69 153 SER A CA 1
ATOM 1203 C C . SER A 1 153 ? 2.981 -31.624 5.510 1.00 70.69 153 SER A C 1
ATOM 1205 O O . SER A 1 153 ? 2.817 -32.610 4.793 1.00 70.69 153 SER A O 1
ATOM 1207 N N . LEU A 1 154 ? 1.949 -30.973 6.062 1.00 79.00 154 LEU A N 1
ATOM 1208 C CA . LEU A 1 154 ? 0.547 -31.347 5.855 1.00 79.00 154 LEU A CA 1
ATOM 1209 C C . LEU A 1 154 ? 0.137 -31.256 4.383 1.00 79.00 154 LEU A C 1
ATOM 1211 O O . LEU A 1 154 ? -0.518 -32.166 3.883 1.00 79.00 154 LEU A O 1
ATOM 1215 N N . ALA A 1 155 ? 0.546 -30.205 3.669 1.00 80.81 155 ALA A N 1
ATOM 1216 C CA . ALA A 1 155 ? 0.270 -30.063 2.241 1.00 80.81 155 ALA A CA 1
ATOM 1217 C C . ALA A 1 155 ? 0.953 -31.161 1.407 1.00 80.81 155 ALA A C 1
ATOM 1219 O O . ALA A 1 155 ? 0.315 -31.746 0.533 1.00 80.81 155 ALA A O 1
ATOM 1220 N N . CYS A 1 156 ? 2.214 -31.499 1.700 1.00 80.81 156 CYS A N 1
ATOM 1221 C CA . CYS A 1 156 ? 2.913 -32.619 1.067 1.00 80.81 156 CYS A CA 1
ATOM 1222 C C . CYS A 1 156 ? 2.221 -33.957 1.354 1.00 80.81 156 CYS A C 1
ATOM 1224 O O . CYS A 1 156 ? 2.035 -34.758 0.441 1.00 80.81 156 CYS A O 1
ATOM 1226 N N . MET A 1 157 ? 1.802 -34.189 2.598 1.00 84.31 157 MET A N 1
ATOM 1227 C CA . MET A 1 157 ? 1.101 -35.409 2.996 1.00 84.31 157 MET A CA 1
ATOM 1228 C C . MET A 1 157 ? -0.265 -35.527 2.307 1.00 84.31 157 MET A C 1
ATOM 1230 O O . MET A 1 157 ? -0.569 -36.573 1.740 1.00 84.31 157 MET A O 1
ATOM 1234 N N . LEU A 1 158 ? -1.044 -34.441 2.252 1.00 86.19 158 LEU A N 1
ATOM 1235 C CA . LEU A 1 158 ? -2.310 -34.382 1.517 1.00 86.19 158 LEU A CA 1
ATOM 1236 C C . LEU A 1 158 ? -2.114 -34.609 0.017 1.00 86.19 158 LEU A C 1
ATOM 1238 O O . LEU A 1 158 ? -2.884 -35.343 -0.590 1.00 86.19 158 LEU A O 1
ATOM 1242 N N . PHE A 1 159 ? -1.070 -34.035 -0.581 1.00 88.56 159 PHE A N 1
ATOM 1243 C CA . PHE A 1 159 ? -0.748 -34.257 -1.989 1.00 88.56 159 PHE A CA 1
ATOM 1244 C C . PHE A 1 159 ? -0.424 -35.730 -2.274 1.00 88.56 159 PHE A C 1
ATOM 1246 O O . PHE A 1 159 ? -0.957 -36.305 -3.224 1.00 88.56 159 PHE A O 1
ATOM 1253 N N . ILE A 1 160 ? 0.385 -36.365 -1.418 1.00 87.00 160 ILE A N 1
ATOM 1254 C CA . ILE A 1 160 ? 0.690 -37.799 -1.504 1.00 87.00 160 ILE A CA 1
ATOM 1255 C C . ILE A 1 160 ? -0.582 -38.633 -1.333 1.00 87.00 160 ILE A C 1
ATOM 1257 O O . ILE A 1 160 ? -0.799 -39.548 -2.120 1.00 87.00 160 ILE A O 1
ATOM 1261 N N . LEU A 1 161 ? -1.450 -38.305 -0.370 1.00 84.50 161 LEU A N 1
ATOM 1262 C CA . LEU A 1 161 ? -2.733 -38.987 -0.186 1.00 84.50 161 LEU A CA 1
ATOM 1263 C C . LEU A 1 161 ? -3.653 -38.834 -1.399 1.00 84.50 161 LEU A C 1
ATOM 1265 O O . LEU A 1 161 ? -4.267 -39.808 -1.817 1.00 84.50 161 LEU A O 1
ATOM 1269 N N . CYS A 1 162 ? -3.750 -37.643 -1.992 1.00 80.12 162 CYS A N 1
ATOM 1270 C CA . CYS A 1 162 ? -4.549 -37.424 -3.195 1.00 80.12 162 CYS A CA 1
ATOM 1271 C C . CYS A 1 162 ? -4.021 -38.243 -4.380 1.00 80.12 162 CYS A C 1
ATOM 1273 O O . CYS A 1 162 ? -4.818 -38.833 -5.106 1.00 80.12 162 CYS A O 1
ATOM 1275 N N . ILE A 1 163 ? -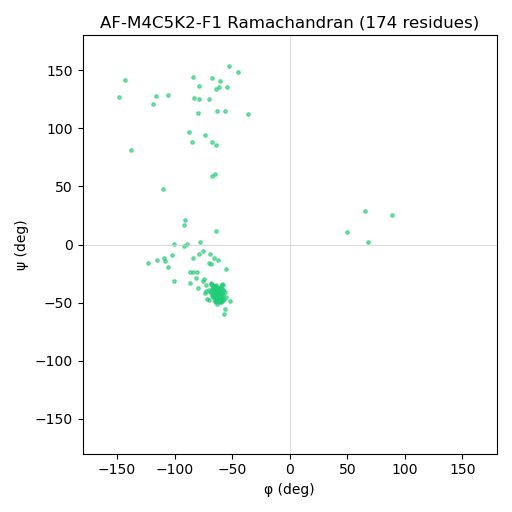2.697 -38.321 -4.556 1.00 80.81 163 ILE A N 1
ATOM 1276 C CA . ILE A 1 163 ? -2.073 -39.189 -5.566 1.00 80.81 163 ILE A CA 1
ATOM 1277 C C . ILE A 1 163 ? -2.353 -40.658 -5.258 1.00 80.81 163 ILE A C 1
ATOM 1279 O O . ILE A 1 163 ? -2.728 -41.405 -6.154 1.00 80.81 163 ILE A O 1
ATOM 1283 N N . TRP A 1 164 ? -2.207 -41.069 -4.003 1.00 80.00 164 TRP A N 1
ATOM 1284 C CA . TRP A 1 164 ? -2.448 -42.436 -3.562 1.00 80.00 164 TRP A CA 1
ATOM 1285 C C . TRP A 1 164 ? -3.898 -42.857 -3.816 1.00 80.00 164 TRP A C 1
ATOM 1287 O O . TRP A 1 164 ? -4.133 -43.883 -4.437 1.00 80.00 164 TRP A O 1
ATOM 1297 N N . VAL A 1 165 ? -4.876 -42.028 -3.440 1.00 77.25 165 VAL A N 1
ATOM 1298 C CA . VAL A 1 165 ? -6.302 -42.255 -3.724 1.00 77.25 165 VAL A CA 1
ATOM 1299 C C . VAL A 1 165 ? -6.574 -42.272 -5.228 1.00 77.25 165 VAL A C 1
ATOM 1301 O O . VAL A 1 165 ? -7.371 -43.084 -5.687 1.00 77.25 165 VAL A O 1
ATOM 1304 N N . TYR A 1 166 ? -5.920 -41.412 -6.013 1.00 72.94 166 TYR A N 1
ATOM 1305 C CA . TYR A 1 166 ? -6.051 -41.418 -7.472 1.00 72.94 166 TYR A CA 1
ATOM 1306 C C . TYR A 1 166 ? -5.513 -42.714 -8.099 1.00 72.94 166 TYR A C 1
ATOM 1308 O O . TYR A 1 166 ? -6.145 -43.262 -8.997 1.00 72.94 166 TYR A O 1
ATOM 1316 N N . VAL A 1 167 ? -4.377 -43.222 -7.611 1.00 74.38 167 VAL A N 1
ATOM 1317 C CA . VAL A 1 167 ? -3.758 -44.476 -8.071 1.00 74.38 167 VAL A CA 1
ATOM 1318 C C . VAL A 1 167 ? -4.545 -45.701 -7.600 1.00 74.38 167 VAL A C 1
ATOM 1320 O O . VAL A 1 167 ? -4.722 -46.646 -8.364 1.00 74.38 167 VAL A O 1
ATOM 1323 N N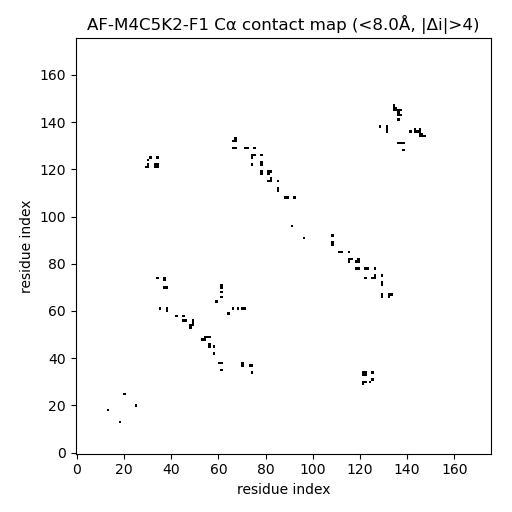 . GLU A 1 168 ? -5.040 -45.686 -6.364 1.00 70.25 168 GLU A N 1
ATOM 1324 C CA . GLU A 1 168 ? -5.745 -46.810 -5.746 1.00 70.25 168 GLU A CA 1
ATOM 1325 C C . GLU A 1 168 ? -7.255 -46.798 -5.998 1.00 70.25 168 GLU A C 1
ATOM 1327 O O . GLU A 1 168 ? -7.939 -47.713 -5.565 1.00 70.25 168 GLU A O 1
ATOM 1332 N N . SER A 1 169 ? -7.793 -45.815 -6.727 1.00 58.16 169 SER A N 1
ATOM 1333 C CA . SER A 1 169 ? -9.147 -45.873 -7.289 1.00 58.16 169 SER A CA 1
ATOM 1334 C C . SER A 1 169 ? -9.112 -46.616 -8.633 1.00 58.16 169 SER A C 1
ATOM 1336 O O . SER A 1 169 ? -9.022 -45.970 -9.680 1.00 58.16 169 SER A O 1
ATOM 1338 N N . PRO A 1 170 ? -9.245 -47.956 -8.688 1.00 55.25 170 PRO A N 1
ATOM 1339 C CA . PRO A 1 170 ? -9.075 -48.746 -9.901 1.00 55.25 170 PRO A CA 1
ATOM 1340 C C . PRO A 1 170 ? -10.430 -48.918 -10.613 1.00 55.25 170 PRO A C 1
ATOM 1342 O O . PRO A 1 170 ? -10.593 -49.789 -11.458 1.00 55.25 170 PRO A O 1
ATOM 1345 N N . ASN A 1 171 ? -11.424 -48.088 -10.271 1.00 54.22 171 ASN A N 1
ATOM 1346 C CA . ASN A 1 171 ? -12.789 -48.149 -10.787 1.00 54.22 171 ASN A CA 1
ATOM 1347 C C . ASN A 1 171 ? -13.100 -46.972 -11.719 1.00 54.22 171 ASN A C 1
ATOM 1349 O O . ASN A 1 171 ? -14.168 -46.367 -11.666 1.00 54.22 171 ASN A O 1
ATOM 1353 N N . ARG A 1 172 ? -12.197 -46.711 -12.669 1.00 54.50 172 ARG A N 1
ATOM 1354 C CA . ARG A 1 172 ? -12.688 -46.601 -14.043 1.00 54.50 172 ARG A CA 1
ATOM 1355 C C . ARG A 1 172 ? -12.676 -48.007 -14.598 1.00 54.50 172 ARG A C 1
ATOM 1357 O O . ARG A 1 172 ? -11.635 -48.522 -14.988 1.00 54.50 172 ARG A O 1
ATOM 1364 N N . SER A 1 173 ? -13.857 -48.609 -14.533 1.00 45.25 173 SER A N 1
ATOM 1365 C CA . SER A 1 173 ? -14.202 -49.854 -15.186 1.00 45.25 173 SER A CA 1
ATOM 1366 C C . SER A 1 173 ? -13.515 -49.938 -16.542 1.00 45.25 173 SER A C 1
ATOM 1368 O O . SER A 1 173 ? -13.851 -49.216 -17.483 1.00 45.25 173 SER A O 1
ATOM 1370 N N . ILE A 1 174 ? -12.585 -50.881 -16.611 1.00 55.03 174 ILE A N 1
ATOM 1371 C CA . ILE A 1 174 ? -12.231 -51.653 -17.792 1.00 55.03 174 ILE A CA 1
ATOM 1372 C C . ILE A 1 174 ? -13.479 -52.489 -18.132 1.00 55.03 174 ILE A C 1
ATOM 1374 O O . ILE A 1 174 ? -13.452 -53.707 -18.016 1.00 55.03 174 ILE A O 1
ATOM 1378 N N . PHE A 1 175 ? -14.602 -51.816 -18.423 1.00 44.25 175 PHE A N 1
ATOM 1379 C CA . PHE A 1 175 ? -15.763 -52.431 -19.043 1.00 44.25 175 PHE A CA 1
ATOM 1380 C C . PHE A 1 175 ? -16.033 -51.743 -20.389 1.00 44.25 175 PHE A C 1
ATOM 1382 O O . PHE A 1 175 ? -16.239 -50.529 -20.438 1.00 44.25 175 PHE A O 1
ATOM 1389 N N . GLY A 1 176 ? -16.021 -52.456 -21.511 1.00 29.17 176 GLY A N 1
ATOM 1390 C CA . GLY A 1 176 ? -15.840 -53.912 -21.617 1.00 29.17 176 GLY A CA 1
ATOM 1391 C C . GLY A 1 176 ? -16.730 -54.709 -20.684 1.00 29.17 176 GLY A C 1
ATOM 1392 O O . GLY A 1 176 ? -16.141 -55.457 -19.881 1.00 29.17 176 GLY A O 1
#

Organism: Hyaloperonospora arabidopsidis (strain Emoy2) (NCBI:txid559515)